Protein 2R5Y (pdb70)

Sequence (132 aa):
GKKNPPQIYPWMKRVQRTSYTRYQTLELEKEFHFNRYLTRRRRIEIAHALSLTERQIKIWFQNRRMKWKKEHKRRNFSKQASEILNEYFYSHLSNPYPSEEAKEELARKCGITVSQVSNWFGNKRIRYKKNI

Structure (mmCIF, N/CA/C/O backbone):
data_2R5Y
#
_entry.id   2R5Y
#
_cell.length_a   65.310
_cell.length_b   65.310
_cell.length_c   200.300
_cell.angle_alpha   90.00
_cell.angle_beta   90.00
_cell.angle_gamma   90.00
#
_symmetry.space_group_name_H-M   'P 43 21 2'
#
loop_
_entity.id
_entity.type
_entity.pdbx_description
1 polymer "DNA (5'-D(*DAP*DCP*DTP*DCP*DTP*DAP*DTP*DGP*DAP*DTP*DTP*DTP*DAP*DTP*DGP*DGP*DGP*DCP*DTP*DG)-3')"
2 polymer "DNA (5'-D(*DTP*DCP*DAP*DGP*DCP*DCP*DCP*DAP*DTP*DAP*DAP*DAP*DTP*DCP*DAP*DTP*DAP*DGP*DAP*DG)-3')"
3 polymer 'Homeotic protein Sex combs reduced'
4 polymer 'Homeobox protein extradenticle'
5 water water
#
loop_
_atom_site.group_PDB
_atom_site.id
_atom_site.type_symbol
_atom_site.label_atom_id
_atom_site.label_alt_id
_atom_site.label_comp_id
_atom_site.label_asym_id
_atom_site.label_entity_id
_atom_site.label_seq_id
_atom_site.pdbx_PDB_ins_code
_atom_site.Cartn_x
_atom_site.Cartn_y
_atom_site.Cartn_z
_atom_site.occupancy
_atom_site.B_iso_or_equiv
_atom_site.auth_seq_id
_atom_site.auth_comp_id
_atom_site.auth_asym_id
_atom_site.auth_atom_id
_atom_site.pdbx_PDB_model_num
ATOM 815 N N . GLY C 3 1 ? 75.073 1.761 14.413 1.00 58.62 74 GLY A N 1
ATOM 816 C CA . GLY C 3 1 ? 74.067 2.871 14.349 1.00 58.26 74 GLY A CA 1
ATOM 817 C C . GLY C 3 1 ? 74.715 4.246 14.435 1.00 56.88 74 GLY A C 1
ATOM 818 O O . GLY C 3 1 ? 74.060 5.274 14.277 1.00 56.89 74 GLY A O 1
ATOM 819 N N . LYS C 3 2 ? 76.022 4.250 14.664 1.00 54.89 75 LYS A N 1
ATOM 820 C CA . LYS C 3 2 ? 76.814 5.465 14.800 1.00 54.08 75 LYS A CA 1
ATOM 821 C C . LYS C 3 2 ? 77.281 6.040 13.456 1.00 54.36 75 LYS A C 1
ATOM 822 O O . LYS C 3 2 ? 77.724 5.293 12.585 1.00 55.78 75 LYS A O 1
ATOM 828 N N . LYS C 3 3 ? 77.186 7.360 13.283 1.00 52.43 76 LYS A N 1
ATOM 829 C CA . LYS C 3 3 ? 77.617 7.996 12.035 1.00 49.95 76 LYS A CA 1
ATOM 830 C C . LYS C 3 3 ? 79.082 8.420 12.045 1.00 48.90 76 LYS A C 1
ATOM 831 O O . LYS C 3 3 ? 79.577 8.978 13.012 1.00 48.75 76 LYS A O 1
ATOM 837 N N . ASN C 3 4 ? 79.764 8.174 10.938 1.00 48.02 77 ASN A N 1
ATOM 838 C CA . ASN C 3 4 ? 81.170 8.510 10.817 1.00 47.70 77 ASN A CA 1
ATOM 839 C C . ASN C 3 4 ? 81.466 9.462 9.673 1.00 47.29 77 ASN A C 1
ATOM 840 O O . ASN C 3 4 ? 82.191 9.109 8.749 1.00 46.39 77 ASN A O 1
ATOM 845 N N . PRO C 3 5 ? 80.929 10.689 9.724 1.00 47.79 78 PRO A N 1
ATOM 846 C CA . PRO C 3 5 ? 81.194 11.639 8.640 1.00 47.48 78 PRO A CA 1
ATOM 847 C C . PRO C 3 5 ? 82.686 11.763 8.328 1.00 48.86 78 PRO A C 1
ATOM 848 O O . PRO C 3 5 ? 83.519 11.829 9.227 1.00 48.93 78 PRO A O 1
ATOM 852 N N . PRO C 3 6 ? 83.043 11.793 7.040 1.00 49.98 79 PRO A N 1
ATOM 853 C CA . PRO C 3 6 ? 84.452 11.909 6.660 1.00 50.98 79 PRO A CA 1
ATOM 854 C C . PRO C 3 6 ? 85.077 13.193 7.189 1.00 51.46 79 PRO A C 1
ATOM 855 O O . PRO C 3 6 ? 86.297 13.350 7.187 1.00 53.43 79 PRO A O 1
ATOM 859 N N . GLN C 3 7 ? 84.229 14.105 7.642 1.00 51.98 80 GLN A N 1
ATOM 860 C CA . GLN C 3 7 ? 84.676 15.390 8.160 1.00 53.17 80 GLN A CA 1
ATOM 861 C C . GLN C 3 7 ? 83.538 16.026 8.968 1.00 52.65 80 GLN A C 1
ATOM 862 O O . GLN C 3 7 ? 82.365 15.858 8.637 1.00 51.51 80 GLN A O 1
ATOM 868 N N . ILE C 3 8 ? 83.888 16.746 10.028 1.00 52.27 81 ILE A N 1
ATOM 869 C CA . ILE C 3 8 ? 82.890 17.394 10.868 1.00 50.86 81 ILE A CA 1
ATOM 870 C C . ILE C 3 8 ? 82.609 18.776 10.328 1.00 52.05 81 ILE A C 1
ATOM 871 O O . ILE C 3 8 ? 83.456 19.657 10.427 1.00 54.24 81 ILE A O 1
ATOM 876 N N . TYR C 3 9 ? 81.429 18.983 9.760 1.00 52.15 82 TYR A N 1
ATOM 877 C CA . TYR C 3 9 ? 81.115 20.298 9.227 1.00 53.70 82 TYR A CA 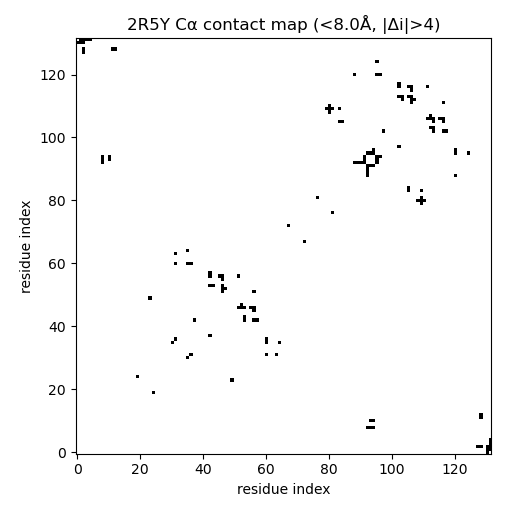1
ATOM 878 C C . TYR C 3 9 ? 80.383 21.175 10.233 1.00 52.94 82 TYR A C 1
ATOM 879 O O . TYR C 3 9 ? 79.785 20.685 11.187 1.00 53.14 82 TYR A O 1
ATOM 888 N N . PRO C 3 10 ? 80.438 22.496 10.036 1.00 52.22 83 PRO A N 1
ATOM 889 C CA . PRO C 3 10 ? 79.781 23.447 10.930 1.00 51.95 83 PRO A CA 1
ATOM 890 C C . PRO C 3 10 ? 78.342 23.107 11.302 1.00 51.28 83 PRO A C 1
ATOM 891 O O . PRO C 3 10 ? 78.027 22.985 12.486 1.00 51.21 83 PRO A O 1
ATOM 895 N N . TRP C 3 11 ? 77.471 22.946 10.308 1.00 50.23 84 TRP A N 1
ATOM 896 C CA . TRP C 3 11 ? 76.069 22.636 10.593 1.00 49.25 84 TRP A CA 1
ATOM 897 C C . TRP C 3 11 ? 75.945 21.462 11.557 1.00 50.04 84 TRP A C 1
ATOM 898 O O . TRP C 3 11 ? 74.925 21.310 12.220 1.00 50.27 84 TRP A O 1
ATOM 909 N N . MET C 3 12 ? 76.984 20.636 11.631 1.00 51.19 85 MET A N 1
ATOM 910 C CA . MET C 3 12 ? 76.965 19.464 12.498 1.00 54.11 85 MET A CA 1
ATOM 911 C C . MET C 3 12 ? 77.120 19.742 13.989 1.00 56.78 85 MET A C 1
ATOM 912 O O . MET C 3 12 ? 76.896 18.856 14.810 1.00 56.33 85 MET A O 1
ATOM 917 N N . LYS C 3 13 ? 77.498 20.965 14.343 1.00 60.99 86 LYS A N 1
ATOM 918 C CA . LYS C 3 13 ? 77.655 21.326 15.750 1.00 64.96 86 LYS A CA 1
ATOM 919 C C . LYS C 3 13 ? 76.294 21.694 16.350 1.00 68.24 86 LYS A C 1
ATOM 920 O O . LYS C 3 13 ? 75.333 21.929 15.623 1.00 67.98 86 LYS A O 1
ATOM 922 N N . ARG C 3 14 ? 76.215 21.739 17.676 1.00 72.69 87 ARG A N 1
ATOM 923 C CA . ARG C 3 14 ? 74.966 22.075 18.363 1.00 75.93 87 ARG A CA 1
ATOM 924 C C . ARG C 3 14 ? 74.537 23.528 18.180 1.00 76.58 87 ARG A C 1
ATOM 925 O O . ARG C 3 14 ? 75.293 24.353 17.669 1.00 76.27 87 ARG A O 1
ATOM 933 N N . VAL C 3 15 ? 73.315 23.826 18.617 1.00 77.80 88 VAL A N 1
ATOM 934 C CA . VAL C 3 15 ? 72.742 25.169 18.530 1.00 78.42 88 VAL A CA 1
ATOM 935 C C . VAL C 3 15 ? 71.352 25.217 19.174 1.00 78.16 88 VAL A C 1
ATOM 936 O O . VAL C 3 15 ? 71.214 25.387 20.389 1.00 77.10 88 VAL A O 1
ATOM 940 N N . GLN C 3 31 ? 65.233 18.242 27.231 1.00 68.78 104 GLN A N 1
ATOM 941 C CA . GLN C 3 31 ? 63.859 18.339 27.727 1.00 69.69 104 GLN A CA 1
ATOM 942 C C . GLN C 3 31 ? 63.104 19.489 27.038 1.00 67.24 104 GLN A C 1
ATOM 943 O O . GLN C 3 31 ? 63.589 20.618 26.987 1.00 68.01 104 GLN A O 1
ATOM 949 N N . ARG C 3 32 ? 61.926 19.187 26.499 1.00 65.01 105 ARG A N 1
ATOM 950 C CA . ARG C 3 32 ? 61.090 20.177 25.816 1.00 62.05 105 ARG A CA 1
ATOM 951 C C . ARG C 3 32 ? 59.711 20.160 26.478 1.00 61.09 105 ARG A C 1
ATOM 952 O O . ARG C 3 32 ? 58.884 19.296 26.183 1.00 60.33 105 ARG A O 1
ATOM 960 N N . THR C 3 33 ? 59.470 21.119 27.368 1.00 59.05 106 THR A N 1
ATOM 961 C CA . THR C 3 33 ? 58.210 21.192 28.091 1.00 57.63 106 THR A CA 1
ATOM 962 C C . THR C 3 33 ? 56.979 21.085 27.194 1.00 56.11 106 THR A C 1
ATOM 963 O O . THR C 3 33 ? 56.903 21.694 26.133 1.00 55.43 106 THR A O 1
ATOM 967 N N . SER C 3 34 ? 56.017 20.286 27.635 1.00 54.54 107 SER A N 1
ATOM 968 C CA . SER C 3 34 ? 54.783 20.089 26.900 1.00 53.16 107 SER A CA 1
ATOM 969 C C . SER C 3 34 ? 53.669 20.928 27.511 1.00 51.66 107 SER A C 1
ATOM 970 O O . SER C 3 34 ? 53.628 21.131 28.721 1.00 52.08 107 SER A O 1
ATOM 973 N N . TYR C 3 35 ? 52.757 21.409 26.680 1.00 48.31 108 TYR A N 1
ATOM 974 C CA . TYR C 3 35 ? 51.665 22.191 27.204 1.00 46.15 108 TYR A CA 1
ATOM 975 C C . TYR C 3 35 ? 50.561 21.241 27.630 1.00 45.89 108 TYR A C 1
ATOM 976 O O . TYR C 3 35 ? 50.424 20.146 27.084 1.00 46.03 108 TYR A O 1
ATOM 985 N N . THR C 3 36 ? 49.793 21.659 28.626 1.00 45.11 109 THR A N 1
ATOM 986 C CA . THR C 3 36 ? 48.710 20.851 29.172 1.00 43.26 109 THR A CA 1
ATOM 987 C C . THR C 3 36 ? 47.483 20.931 28.302 1.00 44.92 109 THR A C 1
ATOM 988 O O . THR C 3 36 ? 47.344 21.859 27.504 1.00 45.09 109 THR A O 1
ATOM 992 N N . ARG C 3 37 ? 46.587 19.963 28.464 1.00 46.91 110 ARG A N 1
ATOM 993 C CA . ARG C 3 37 ? 45.356 19.950 27.687 1.00 49.93 110 ARG A CA 1
ATOM 994 C C . ARG C 3 37 ? 44.676 21.305 27.813 1.00 48.63 110 ARG A C 1
ATOM 995 O O . ARG C 3 37 ? 44.211 21.867 26.819 1.00 48.80 110 ARG A O 1
ATOM 1003 N N . TYR C 3 38 ? 44.640 21.831 29.038 1.00 47.36 111 TYR A N 1
ATOM 1004 C CA . TYR C 3 38 ? 44.008 23.114 29.303 1.00 45.70 111 TYR A CA 1
ATOM 1005 C C . TYR C 3 38 ? 44.700 24.222 28.533 1.00 45.83 111 TYR A C 1
ATOM 1006 O O . TYR C 3 38 ? 44.066 24.930 27.755 1.00 46.98 111 TYR A O 1
ATOM 1015 N N . GLN C 3 39 ? 45.999 24.377 28.736 1.00 45.79 112 GLN A N 1
ATOM 1016 C CA . GLN C 3 39 ? 46.717 25.423 28.022 1.00 47.32 112 GLN A CA 1
ATOM 1017 C C . GLN C 3 39 ? 46.444 25.332 26.522 1.00 48.57 112 GLN A C 1
ATOM 1018 O O . GLN C 3 39 ? 45.975 26.291 25.911 1.00 48.46 112 GLN A O 1
ATOM 1024 N N . THR C 3 40 ? 46.715 24.174 25.934 1.00 49.80 113 THR A N 1
ATOM 1025 C CA . THR C 3 40 ? 46.489 23.992 24.507 1.00 51.72 113 THR A CA 1
ATOM 1026 C C . THR C 3 40 ? 45.047 24.318 24.111 1.00 53.59 113 THR A C 1
ATOM 1027 O O . THR C 3 40 ? 44.810 25.140 23.227 1.00 53.32 113 THR A O 1
ATOM 1031 N N . LEU C 3 41 ? 44.085 23.680 24.771 1.00 56.05 114 LEU A N 1
ATOM 1032 C CA . LEU C 3 41 ? 42.678 23.907 24.457 1.00 57.16 114 LEU A CA 1
ATOM 1033 C C . LEU C 3 41 ? 42.338 25.394 24.485 1.00 56.91 114 LEU A C 1
ATOM 1034 O O . LEU C 3 41 ? 41.725 25.907 23.554 1.00 57.56 114 LEU A O 1
ATOM 1039 N N . GLU C 3 42 ? 42.734 26.082 25.552 1.00 55.76 115 GLU A N 1
ATOM 1040 C CA . GLU C 3 42 ? 42.463 27.509 25.668 1.00 55.19 115 GLU A CA 1
ATOM 1041 C C . GLU C 3 42 ? 43.108 28.296 24.527 1.00 55.50 115 GLU A C 1
ATOM 1042 O O . GLU C 3 42 ? 42.435 29.079 23.858 1.00 56.13 115 GLU A O 1
ATOM 1048 N N . LEU C 3 43 ? 44.405 28.100 24.304 1.00 53.74 116 LEU A N 1
ATOM 1049 C CA . LEU C 3 43 ? 45.094 28.790 23.218 1.00 52.06 116 LEU A CA 1
ATOM 1050 C C . LEU C 3 43 ? 44.366 28.573 21.888 1.00 53.14 116 LEU A C 1
ATOM 1051 O O . LEU C 3 43 ? 44.123 29.510 21.128 1.00 51.58 116 LEU A O 1
ATOM 1056 N N . GLU C 3 44 ? 44.024 27.322 21.615 1.00 54.76 117 GLU A N 1
ATOM 1057 C CA . GLU C 3 44 ? 43.327 26.956 20.391 1.00 57.81 117 GLU A CA 1
ATOM 1058 C C . GLU C 3 44 ? 42.019 27.734 20.355 1.00 60.14 117 GLU A C 1
ATOM 1059 O O . GLU C 3 44 ? 41.588 28.219 19.312 1.00 60.20 117 GLU A O 1
ATOM 1065 N N . LYS C 3 45 ? 41.402 27.853 21.524 1.00 63.86 118 LYS A N 1
ATOM 1066 C CA . LYS C 3 45 ? 40.134 28.557 21.700 1.00 66.25 118 LYS A CA 1
ATOM 1067 C C . LYS C 3 45 ? 40.285 30.060 21.404 1.00 66.35 118 LYS A C 1
ATOM 1068 O O . LYS C 3 45 ? 39.440 30.662 20.746 1.00 66.33 118 LYS A O 1
ATOM 1074 N N . GLU C 3 46 ? 41.370 30.652 21.887 1.00 66.66 119 GLU A N 1
ATOM 1075 C CA . GLU C 3 46 ? 41.641 32.070 21.679 1.00 68.49 119 GLU A CA 1
ATOM 1076 C C . GLU C 3 46 ? 41.908 32.364 20.209 1.00 69.48 119 GLU A C 1
ATOM 1077 O O . GLU C 3 46 ? 41.357 33.308 19.642 1.00 69.32 119 GLU A O 1
ATOM 1083 N N . PHE C 3 47 ? 42.768 31.546 19.607 1.00 69.73 120 PHE A N 1
ATOM 1084 C CA . PHE C 3 47 ? 43.157 31.684 18.205 1.00 69.16 120 PHE A CA 1
ATOM 1085 C C . PHE C 3 47 ? 41.963 31.736 17.251 1.00 70.66 120 PHE A C 1
ATOM 1086 O O . PHE C 3 47 ? 42.030 32.379 16.205 1.00 70.67 120 PHE A O 1
ATOM 1094 N N . HIS C 3 48 ? 40.877 31.057 17.608 1.00 72.86 121 HIS A N 1
ATOM 1095 C CA . HIS C 3 48 ? 39.686 31.043 16.766 1.00 76.07 121 HIS A CA 1
ATOM 1096 C C . HIS C 3 48 ? 38.871 32.326 16.944 1.00 76.85 121 HIS A C 1
ATOM 1097 O O . HIS C 3 48 ? 37.922 32.576 16.205 1.00 76.56 121 HIS A O 1
ATOM 1104 N N . PHE C 3 49 ? 39.255 33.131 17.931 1.00 77.99 122 PHE A N 1
ATOM 1105 C CA . PHE C 3 49 ? 38.587 34.400 18.219 1.00 79.26 122 PHE A CA 1
ATOM 1106 C C . PHE C 3 49 ? 39.276 35.487 17.418 1.00 78.75 122 PHE A C 1
ATOM 1107 O O . PHE C 3 49 ? 38.655 36.459 16.996 1.00 78.83 122 PHE A O 1
ATOM 1115 N N . ASN C 3 50 ? 40.576 35.310 17.230 1.00 78.01 123 ASN A N 1
ATOM 1116 C CA . ASN C 3 50 ? 41.388 36.247 16.472 1.00 78.74 123 ASN A CA 1
ATOM 1117 C C . ASN C 3 50 ? 42.810 35.720 16.372 1.00 77.17 123 ASN A C 1
ATOM 1118 O O . ASN C 3 50 ? 43.517 35.596 17.373 1.00 77.24 123 ASN A O 1
ATOM 1123 N N . ARG C 3 51 ? 43.219 35.410 15.149 1.00 75.75 124 ARG A N 1
ATOM 1124 C CA . ARG C 3 51 ? 44.543 34.873 14.894 1.00 74.29 124 ARG A CA 1
ATOM 1125 C C . ARG C 3 51 ? 45.678 35.800 15.338 1.00 72.97 124 ARG A C 1
ATOM 1126 O O . ARG C 3 51 ? 46.847 35.423 15.300 1.00 72.20 124 ARG A O 1
ATOM 1134 N N . TYR C 3 52 ? 45.334 37.007 15.779 1.00 72.23 125 TYR A N 1
ATOM 1135 C CA . TYR C 3 52 ? 46.342 37.950 16.249 1.00 71.41 125 TYR A CA 1
ATOM 1136 C C . TYR C 3 52 ? 45.984 38.496 17.632 1.00 72.11 125 TYR A C 1
ATOM 1137 O O . TYR C 3 52 ? 44.810 38.618 17.981 1.00 71.93 125 TYR A O 1
ATOM 1146 N N . LEU C 3 53 ? 47.011 38.813 18.414 1.00 73.54 126 LEU A N 1
ATOM 1147 C CA . LEU C 3 53 ? 46.849 39.295 19.787 1.00 74.56 126 LEU A CA 1
ATOM 1148 C C . LEU C 3 53 ? 47.337 40.713 20.057 1.00 75.46 126 LEU A C 1
ATOM 1149 O O . LEU C 3 53 ? 48.318 41.177 19.469 1.00 74.44 126 LEU A O 1
ATOM 1154 N N . THR C 3 54 ? 46.654 41.379 20.982 1.00 76.11 127 THR A N 1
ATOM 1155 C CA . THR C 3 54 ? 47.005 42.733 21.387 1.00 76.51 127 THR A CA 1
ATOM 1156 C C . THR C 3 54 ? 47.922 42.606 22.600 1.00 76.95 127 THR A C 1
ATOM 1157 O O . THR C 3 54 ? 47.804 41.657 23.368 1.00 76.77 127 THR A O 1
ATOM 1161 N N . ARG C 3 55 ? 48.839 43.550 22.770 1.00 78.87 128 ARG A N 1
ATOM 1162 C CA . ARG C 3 55 ? 49.768 43.521 23.903 1.00 80.80 128 ARG A CA 1
ATOM 1163 C C . ARG C 3 55 ? 49.049 43.205 25.222 1.00 80.53 128 ARG A C 1
ATOM 1164 O O . ARG C 3 55 ? 49.594 42.523 26.093 1.00 80.26 128 ARG A O 1
ATOM 1172 N N . ARG C 3 56 ? 47.824 43.703 25.358 1.00 80.15 129 ARG A N 1
ATOM 1173 C CA . ARG C 3 56 ? 47.035 43.481 26.562 1.00 80.44 129 ARG A CA 1
ATOM 1174 C C . ARG C 3 56 ? 46.556 42.036 26.651 1.00 79.40 129 ARG A C 1
ATOM 1175 O O . ARG C 3 56 ? 46.908 41.313 27.583 1.00 79.76 129 ARG A O 1
ATOM 1183 N N . ARG C 3 57 ? 45.746 41.624 25.680 1.00 77.97 130 ARG A N 1
ATOM 1184 C CA . ARG C 3 57 ? 45.206 40.266 25.636 1.00 76.87 130 ARG A CA 1
ATOM 1185 C C . ARG C 3 57 ? 46.321 39.236 25.833 1.00 75.89 130 ARG A C 1
ATOM 1186 O O . ARG C 3 57 ? 46.132 38.203 26.476 1.00 75.41 130 ARG A O 1
ATOM 1194 N N . ARG C 3 58 ? 47.487 39.542 25.280 1.00 74.13 131 ARG A N 1
ATOM 1195 C CA . ARG C 3 58 ? 48.641 38.664 25.367 1.00 72.59 131 ARG A CA 1
ATOM 1196 C C . ARG C 3 58 ? 49.048 38.460 26.816 1.00 71.94 131 ARG A C 1
ATOM 1197 O O . ARG C 3 58 ? 49.374 37.346 27.233 1.00 71.64 131 ARG A O 1
ATOM 1205 N N . ILE C 3 59 ? 49.025 39.550 27.576 1.00 70.82 132 ILE A N 1
ATOM 1206 C CA . ILE C 3 59 ? 49.389 39.521 28.983 1.00 68.55 132 ILE A CA 1
ATOM 1207 C C . ILE C 3 59 ? 48.341 38.818 29.841 1.00 67.32 132 ILE A C 1
ATOM 1208 O O . ILE C 3 59 ? 48.683 37.981 30.678 1.00 66.53 132 ILE A O 1
ATOM 1213 N N . GLU C 3 60 ? 47.066 39.137 29.646 1.00 65.77 133 GLU A N 1
ATOM 1214 C CA . GLU C 3 60 ? 46.063 38.481 30.463 1.00 65.50 133 GLU A CA 1
ATOM 1215 C C . GLU C 3 60 ? 45.996 36.976 30.220 1.00 64.08 133 GLU A C 1
ATOM 1216 O O . GLU C 3 60 ? 45.733 36.207 31.150 1.00 64.41 133 GLU A O 1
ATOM 1222 N N . ILE C 3 61 ? 46.261 36.547 28.988 1.00 61.57 134 ILE A N 1
ATOM 1223 C CA . ILE C 3 61 ? 46.228 35.122 28.670 1.00 57.42 134 ILE A CA 1
ATOM 1224 C C . ILE C 3 61 ? 47.467 34.408 29.219 1.00 55.17 134 ILE A C 1
ATOM 1225 O O . ILE C 3 61 ? 47.389 33.265 29.656 1.00 52.68 134 ILE A O 1
ATOM 1230 N N . ALA C 3 62 ? 48.606 35.091 29.204 1.00 53.04 135 ALA A N 1
ATOM 1231 C CA . ALA C 3 62 ? 49.836 34.513 29.722 1.00 54.16 135 ALA A CA 1
ATOM 1232 C C . ALA C 3 62 ? 49.682 34.212 31.220 1.00 57.02 135 ALA A C 1
ATOM 1233 O O . ALA C 3 62 ? 50.056 33.129 31.688 1.00 56.99 135 ALA A O 1
ATOM 1235 N N . HIS C 3 63 ? 49.134 35.173 31.969 1.00 57.88 136 HIS A N 1
ATOM 1236 C CA . HIS C 3 63 ? 48.925 35.003 33.407 1.00 57.25 136 HIS A CA 1
ATOM 1237 C C . HIS C 3 63 ? 47.888 33.916 33.670 1.00 55.75 136 HIS A C 1
ATOM 1238 O O . HIS C 3 63 ? 48.031 33.113 34.597 1.00 55.03 136 HIS A O 1
ATOM 1245 N N . ALA C 3 64 ? 46.851 33.888 32.846 1.00 52.91 137 ALA A N 1
ATOM 1246 C CA . ALA C 3 64 ? 45.793 32.909 33.017 1.00 52.95 137 ALA A CA 1
ATOM 1247 C C . ALA C 3 64 ? 46.238 31.471 32.769 1.00 53.16 137 ALA A C 1
ATOM 1248 O O . ALA C 3 64 ? 45.588 30.539 33.241 1.00 52.22 137 ALA A O 1
ATOM 1250 N N . LEU C 3 65 ? 47.336 31.289 32.038 1.00 52.75 138 LEU A N 1
ATOM 1251 C CA . LEU C 3 65 ? 47.807 29.944 31.729 1.00 53.24 138 LEU A CA 1
ATOM 1252 C C . LEU C 3 65 ? 49.192 29.594 32.285 1.00 53.88 138 LEU A C 1
ATOM 1253 O O . LEU C 3 65 ? 49.812 28.623 31.858 1.00 54.73 138 LEU A O 1
ATOM 1258 N N . SER C 3 66 ? 49.683 30.379 33.230 1.00 53.51 139 SER A N 1
ATOM 1259 C CA . SER C 3 66 ? 50.980 30.097 33.836 1.00 54.87 139 SER A CA 1
ATOM 1260 C C . SER C 3 66 ? 52.122 30.098 32.825 1.00 54.95 139 SER A C 1
ATOM 1261 O O . SER C 3 66 ? 53.207 29.578 33.098 1.00 56.83 139 SER A O 1
ATOM 1264 N N . LEU C 3 67 ? 51.876 30.674 31.656 1.00 53.70 140 LEU A N 1
ATOM 1265 C CA . LEU C 3 67 ? 52.896 30.767 30.619 1.00 52.38 140 LEU A CA 1
ATOM 1266 C C . LEU C 3 67 ? 53.351 32.228 30.518 1.00 53.49 140 LEU A C 1
ATOM 1267 O O . LEU C 3 67 ? 52.640 33.136 30.956 1.00 53.86 140 LEU A O 1
ATOM 1272 N N . THR C 3 68 ? 54.530 32.461 29.951 1.00 53.95 141 THR A N 1
ATOM 1273 C CA . THR C 3 68 ? 55.017 33.825 29.804 1.00 55.53 141 THR A CA 1
ATOM 1274 C C . THR C 3 68 ? 54.415 34.484 28.566 1.00 57.07 141 THR A C 1
ATOM 1275 O O . THR C 3 68 ? 53.669 33.865 27.803 1.00 55.69 141 THR A O 1
ATOM 1279 N N . GLU C 3 69 ? 54.756 35.754 28.381 1.00 59.15 142 GLU A N 1
ATOM 1280 C CA . GLU C 3 69 ? 54.278 36.547 27.256 1.00 59.87 142 GLU A CA 1
ATOM 1281 C C . GLU C 3 69 ? 54.922 35.991 25.993 1.00 58.41 142 GLU A C 1
ATOM 1282 O O . GLU C 3 69 ? 54.259 35.747 24.982 1.00 56.17 142 GLU A O 1
ATOM 1288 N N . ARG C 3 70 ? 56.232 35.802 26.077 1.00 56.81 143 ARG A N 1
ATOM 1289 C CA . ARG C 3 70 ? 57.001 35.269 24.978 1.00 57.44 143 ARG A CA 1
ATOM 1290 C C . ARG C 3 70 ? 56.335 33.994 24.483 1.00 56.09 143 ARG A C 1
ATOM 1291 O O . ARG C 3 70 ? 55.921 33.903 23.330 1.00 57.56 143 ARG A O 1
ATOM 1299 N N . GLN C 3 71 ? 56.209 33.018 25.369 1.00 54.53 144 GLN A N 1
ATOM 1300 C CA . GLN C 3 71 ? 55.593 31.749 25.011 1.00 53.17 144 GLN A CA 1
ATOM 1301 C C . GLN C 3 71 ? 54.231 31.906 24.351 1.00 52.19 144 GLN A C 1
ATOM 1302 O O . GLN C 3 71 ? 53.851 31.082 23.525 1.00 53.94 144 GLN A O 1
ATOM 1308 N N . ILE C 3 72 ? 53.483 32.943 24.702 1.00 50.20 145 ILE A N 1
ATOM 1309 C CA . ILE C 3 72 ? 52.181 33.111 24.074 1.00 50.32 145 ILE A CA 1
ATOM 1310 C C . ILE C 3 72 ? 52.362 33.703 22.685 1.00 50.33 145 ILE A C 1
ATOM 1311 O O . ILE C 3 72 ? 51.663 33.330 21.743 1.00 49.38 145 ILE A O 1
ATOM 1316 N N . LYS C 3 73 ? 53.315 34.625 22.570 1.00 50.30 146 LYS A N 1
ATOM 1317 C CA . LYS C 3 73 ? 53.604 35.284 21.301 1.00 50.78 146 LYS A CA 1
ATOM 1318 C C . LYS C 3 73 ? 54.022 34.201 20.320 1.00 50.54 146 LYS A C 1
ATOM 1319 O O . LYS C 3 73 ? 53.446 34.053 19.238 1.00 49.41 146 LYS A O 1
ATOM 1325 N N . ILE C 3 74 ? 55.024 33.431 20.731 1.00 48.30 147 ILE A N 1
ATOM 1326 C CA . ILE C 3 74 ? 55.544 32.359 19.917 1.00 45.77 147 ILE A CA 1
ATOM 1327 C C . ILE C 3 74 ? 54.497 31.312 19.596 1.00 45.73 147 ILE A C 1
ATOM 1328 O O . ILE C 3 74 ? 54.429 30.837 18.462 1.00 45.86 147 ILE A O 1
ATOM 1333 N N . TRP C 3 75 ? 53.669 30.951 20.573 1.00 44.68 148 TRP A N 1
ATOM 1334 C CA . TRP C 3 75 ? 52.650 29.941 20.301 1.00 43.17 148 TRP A CA 1
ATOM 1335 C C . TRP C 3 75 ? 51.741 30.425 19.204 1.00 44.60 148 TRP A C 1
ATOM 1336 O O . TRP C 3 75 ? 51.285 29.634 18.392 1.00 49.13 148 TRP A O 1
ATOM 1347 N N . PHE C 3 76 ? 51.460 31.724 19.172 1.00 46.01 149 PHE A N 1
ATOM 1348 C CA . PHE C 3 76 ? 50.577 32.250 18.128 1.00 45.56 149 PHE A CA 1
ATOM 1349 C C . PHE C 3 76 ? 51.287 32.335 16.791 1.00 43.74 149 PHE A C 1
ATOM 1350 O O . PHE C 3 76 ? 50.692 32.073 15.748 1.00 42.77 149 PHE A O 1
ATOM 1358 N N . GLN C 3 77 ? 52.564 32.686 16.832 1.00 44.09 150 GLN A N 1
ATOM 1359 C CA . GLN C 3 77 ? 53.356 32.756 15.623 1.00 45.71 150 GLN A CA 1
ATOM 1360 C C . GLN C 3 77 ? 53.293 31.367 14.952 1.00 46.55 150 GLN A C 1
ATOM 1361 O O . GLN C 3 77 ? 52.868 31.241 13.791 1.00 44.96 150 GLN A O 1
ATOM 1367 N N . ASN C 3 78 ? 53.679 30.331 15.702 1.00 45.31 151 ASN A N 1
ATOM 1368 C CA . ASN C 3 78 ? 53.652 28.963 15.200 1.00 43.56 151 ASN A CA 1
ATOM 1369 C C . ASN C 3 78 ? 52.250 28.590 14.770 1.00 44.52 151 ASN A C 1
ATOM 1370 O O . ASN C 3 78 ? 52.058 27.890 13.777 1.00 45.77 151 ASN A O 1
ATOM 1375 N N . ARG C 3 79 ? 51.256 29.056 15.510 1.00 43.94 152 ARG A N 1
ATOM 1376 C CA . ARG C 3 79 ? 49.899 28.680 15.166 1.00 44.82 152 ARG A CA 1
ATOM 1377 C C . ARG C 3 79 ? 49.479 29.203 13.803 1.00 45.41 152 ARG A C 1
ATOM 1378 O O . ARG C 3 79 ? 48.677 28.574 13.120 1.00 43.37 152 ARG A O 1
ATOM 1386 N N . ARG C 3 80 ? 50.011 30.355 13.412 1.00 48.32 153 ARG A N 1
ATOM 1387 C CA . ARG C 3 80 ? 49.666 30.917 12.111 1.00 53.25 153 ARG A CA 1
ATOM 1388 C C . ARG C 3 80 ? 50.380 30.131 11.017 1.00 56.48 153 ARG A C 1
ATOM 1389 O O . ARG C 3 80 ? 49.773 29.792 9.999 1.00 57.35 153 ARG A O 1
ATOM 1397 N N . MET C 3 81 ? 51.660 29.832 11.229 1.00 57.38 154 MET A N 1
ATOM 1398 C CA . MET C 3 81 ? 52.412 29.065 10.247 1.00 59.50 154 MET A CA 1
ATOM 1399 C C . MET C 3 81 ? 51.632 27.81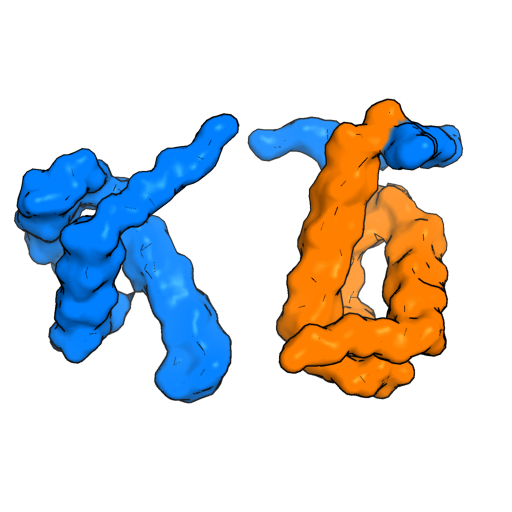0 9.913 1.00 60.20 154 MET A C 1
ATOM 1400 O O . MET C 3 81 ? 51.550 27.411 8.757 1.00 60.57 154 MET A O 1
ATOM 1405 N N . LYS C 3 82 ? 51.054 27.197 10.940 1.00 61.68 155 LYS A N 1
ATOM 1406 C CA . LYS C 3 82 ? 50.261 25.992 10.760 1.00 62.40 155 LYS A CA 1
ATOM 1407 C C . LYS C 3 82 ? 48.955 26.346 10.067 1.00 64.14 155 LYS A C 1
ATOM 1408 O O . LYS C 3 82 ? 48.415 25.558 9.298 1.00 63.76 155 LYS A O 1
ATOM 1414 N N . TRP C 3 83 ? 48.444 27.536 10.343 1.00 67.18 156 TRP A N 1
ATOM 1415 C CA . TRP C 3 83 ? 47.204 27.957 9.723 1.00 72.71 156 TRP A CA 1
ATOM 1416 C C . TRP C 3 83 ? 47.487 28.313 8.268 1.00 76.12 156 TRP A C 1
ATOM 1417 O O . TRP C 3 83 ? 46.673 28.042 7.385 1.00 75.82 156 TRP A O 1
ATOM 1428 N N . LYS C 3 84 ? 48.642 28.929 8.030 1.00 80.04 157 LYS A N 1
ATOM 1429 C CA . LYS C 3 84 ? 49.056 29.300 6.683 1.00 83.52 157 LYS A CA 1
ATOM 1430 C C . LYS C 3 84 ? 49.135 27.980 5.939 1.00 85.52 157 LYS A C 1
ATOM 1431 O O . LYS C 3 84 ? 48.549 27.817 4.870 1.00 86.05 157 LYS A O 1
ATOM 1437 N N . LYS C 3 85 ? 49.874 27.039 6.518 1.00 87.72 158 LYS A N 1
ATOM 1438 C CA . LYS C 3 85 ? 49.997 25.711 5.937 1.00 89.83 158 LYS A CA 1
ATOM 1439 C C . LYS C 3 85 ? 48.589 25.135 6.033 1.00 91.54 158 LYS A C 1
ATOM 1440 O O . LYS C 3 85 ? 47.729 25.705 6.707 1.00 90.68 158 LYS A O 1
ATOM 1446 N N . GLU C 3 86 ? 48.341 24.018 5.365 1.00 93.98 159 GLU A N 1
ATOM 1447 C CA . GLU C 3 86 ? 47.010 23.439 5.406 1.00 95.98 159 GLU A CA 1
ATOM 1448 C C . GLU C 3 86 ? 46.017 24.469 4.875 1.00 97.36 159 GLU A C 1
ATOM 1449 O O . GLU C 3 86 ? 44.836 24.432 5.210 1.00 97.74 159 GLU A O 1
ATOM 1451 N N . HIS C 3 87 ? 46.535 25.380 4.051 1.00 99.10 160 HIS A N 1
ATOM 1452 C CA . HIS C 3 87 ? 45.803 26.467 3.387 1.00 100.58 160 HIS A CA 1
ATOM 1453 C C . HIS C 3 87 ? 44.539 27.045 4.025 1.00 100.72 160 HIS A C 1
ATOM 1454 O O . HIS C 3 87 ? 44.039 28.071 3.562 1.00 101.03 160 HIS A O 1
ATOM 1461 N N . LYS C 3 88 ? 44.014 26.392 5.058 1.00 101.00 161 LYS A N 1
ATOM 1462 C CA . LYS C 3 88 ? 42.801 26.849 5.729 1.00 101.22 161 LYS A CA 1
ATOM 1463 C C . LYS C 3 88 ? 43.066 28.013 6.672 1.00 101.36 161 LYS A C 1
ATOM 1464 O O . LYS C 3 88 ? 44.220 28.495 6.710 1.00 101.70 161 LYS A O 1
ATOM 1467 N N . ARG D 4 5 ? 48.755 6.498 6.701 1.00 87.98 205 ARG B N 1
ATOM 1468 C CA . ARG D 4 5 ? 50.104 7.107 6.572 1.00 87.68 205 ARG B CA 1
ATOM 1469 C C . ARG D 4 5 ? 51.207 6.067 6.325 1.00 86.01 205 ARG B C 1
ATOM 1470 O O . ARG D 4 5 ? 51.752 5.484 7.264 1.00 85.94 205 ARG B O 1
ATOM 1478 N N . ARG D 4 6 ? 51.544 5.851 5.057 1.00 83.33 206 ARG B N 1
ATOM 1479 C CA . ARG D 4 6 ? 52.584 4.899 4.693 1.00 79.91 206 ARG B CA 1
ATOM 1480 C C . ARG D 4 6 ? 53.916 5.638 4.590 1.00 75.29 206 ARG B C 1
ATOM 1481 O O . ARG D 4 6 ? 53.972 6.867 4.697 1.00 75.11 206 ARG B O 1
ATOM 1489 N N . ASN D 4 7 ? 54.987 4.880 4.389 1.00 69.94 207 ASN B N 1
ATOM 1490 C CA . ASN D 4 7 ? 56.320 5.454 4.253 1.00 64.73 207 ASN B CA 1
ATOM 1491 C C . ASN D 4 7 ? 56.614 5.755 2.798 1.00 60.58 207 ASN B C 1
ATOM 1492 O O . ASN D 4 7 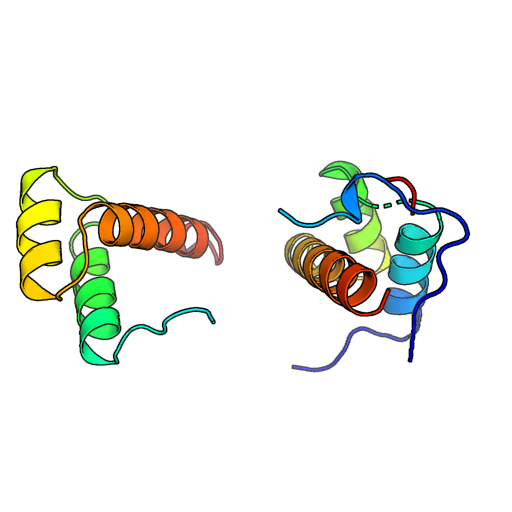? 55.957 5.232 1.907 1.00 60.42 207 ASN B O 1
ATOM 1497 N N . PHE D 4 8 ? 57.598 6.611 2.561 1.00 57.43 208 PHE B N 1
ATOM 1498 C CA . PHE D 4 8 ? 57.982 6.980 1.198 1.00 53.73 208 PHE B CA 1
ATOM 1499 C C . PHE D 4 8 ? 58.504 5.752 0.474 1.00 51.39 208 PHE B C 1
ATOM 1500 O O . PHE D 4 8 ? 59.028 4.838 1.108 1.00 49.25 208 PHE B O 1
ATOM 1508 N N . SER D 4 9 ? 58.354 5.728 -0.848 1.00 49.98 209 SER B N 1
ATOM 1509 C CA . SER D 4 9 ? 58.808 4.583 -1.643 1.00 49.89 209 SER B CA 1
ATOM 1510 C C . SER D 4 9 ? 60.311 4.332 -1.521 1.00 50.96 209 SER B C 1
ATOM 1511 O O . SER D 4 9 ? 61.058 5.167 -0.995 1.00 49.74 209 SER B O 1
ATOM 1514 N N . LYS D 4 10 ? 60.759 3.185 -2.017 1.00 51.00 210 LYS B N 1
ATOM 1515 C CA . LYS D 4 10 ? 62.173 2.872 -1.940 1.00 53.99 210 LYS B CA 1
ATOM 1516 C C . LYS D 4 10 ? 63.003 3.828 -2.792 1.00 52.60 210 LYS B C 1
ATOM 1517 O O . LYS D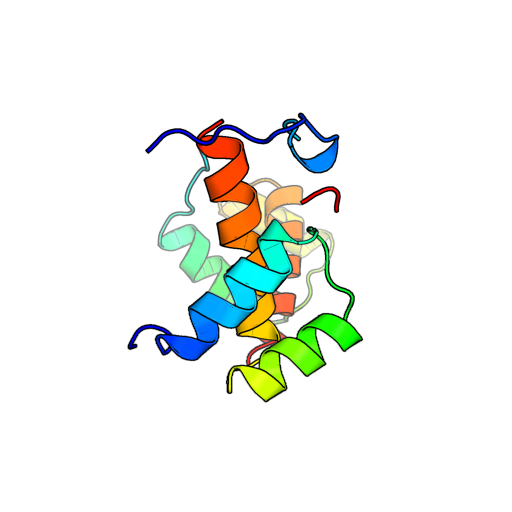 4 10 ? 64.123 4.187 -2.424 1.00 49.80 210 LYS B O 1
ATOM 1523 N N . GLN D 4 11 ? 62.446 4.246 -3.923 1.00 51.75 211 GLN B N 1
ATOM 1524 C CA . GLN D 4 11 ? 63.166 5.139 -4.808 1.00 53.05 211 GLN B CA 1
ATOM 1525 C C . GLN D 4 11 ? 63.258 6.557 -4.263 1.00 50.64 211 GLN B C 1
ATOM 1526 O O . GLN D 4 11 ? 64.259 7.250 -4.477 1.00 50.71 211 GLN B O 1
ATOM 1532 N N . ALA D 4 12 ? 62.217 6.994 -3.565 1.00 46.68 212 ALA B N 1
ATOM 1533 C CA . ALA D 4 12 ? 62.214 8.337 -3.009 1.00 43.73 212 ALA B CA 1
ATOM 1534 C C . ALA D 4 12 ? 63.285 8.502 -1.920 1.00 41.48 212 ALA B C 1
ATOM 1535 O O . ALA D 4 12 ? 63.964 9.529 -1.842 1.00 40.97 212 ALA B O 1
ATOM 1537 N N . SER D 4 13 ? 63.439 7.486 -1.086 1.00 38.97 213 SER B N 1
ATOM 1538 C CA . SER D 4 13 ? 64.416 7.543 -0.025 1.00 38.39 213 SER B CA 1
ATOM 1539 C C . SER D 4 13 ? 65.819 7.515 -0.581 1.00 39.77 213 SER B C 1
ATOM 1540 O O . SER D 4 13 ? 66.712 8.175 -0.050 1.00 41.33 213 SER B O 1
ATOM 1543 N N . GLU D 4 14 ? 66.025 6.736 -1.639 1.00 40.68 214 GLU B N 1
ATOM 1544 C CA . GLU D 4 14 ? 67.350 6.641 -2.244 1.00 40.31 214 GLU B CA 1
ATOM 1545 C C . GLU D 4 14 ? 67.702 7.991 -2.805 1.00 39.55 214 GLU B C 1
ATOM 1546 O O . GLU D 4 14 ? 68.843 8.442 -2.697 1.00 40.91 214 GLU B O 1
ATOM 1552 N N . ILE D 4 15 ? 66.715 8.644 -3.405 1.00 38.04 215 ILE B N 1
ATOM 1553 C CA . ILE D 4 15 ? 66.950 9.949 -3.996 1.00 38.72 215 ILE B CA 1
ATOM 1554 C C . ILE D 4 15 ? 67.290 11.016 -2.952 1.00 40.54 215 ILE B C 1
ATOM 1555 O O . ILE D 4 15 ? 68.216 11.807 -3.144 1.00 41.65 215 ILE B O 1
ATOM 1560 N N . LEU D 4 16 ? 66.536 11.029 -1.854 1.00 39.35 216 LEU B N 1
ATOM 1561 C CA . LEU D 4 16 ? 66.736 12.001 -0.787 1.00 39.67 216 LEU B CA 1
ATOM 1562 C C . LEU D 4 16 ? 68.062 11.739 -0.069 1.00 39.43 216 LEU B C 1
ATOM 1563 O O . LEU D 4 16 ? 68.837 12.671 0.194 1.00 38.37 216 LEU B O 1
ATOM 1568 N N . ASN D 4 17 ? 68.317 10.472 0.244 1.00 36.88 217 ASN B N 1
ATOM 1569 C CA . ASN D 4 17 ? 69.550 10.090 0.912 1.00 37.02 217 ASN B CA 1
ATOM 1570 C C . ASN D 4 17 ? 70.753 10.417 0.010 1.00 36.43 217 ASN B C 1
ATOM 1571 O O . ASN D 4 17 ? 71.794 10.876 0.486 1.00 35.99 217 ASN B O 1
ATOM 1576 N N . GLU D 4 18 ? 70.606 10.191 -1.291 1.00 35.13 218 GLU B N 1
ATOM 1577 C CA . GLU D 4 18 ? 71.686 10.488 -2.221 1.00 35.76 218 GLU B CA 1
ATOM 1578 C C . GLU D 4 18 ? 71.912 11.986 -2.234 1.00 34.35 218 GLU B C 1
ATOM 1579 O O . GLU D 4 18 ? 73.052 12.450 -2.154 1.00 35.46 218 GLU B O 1
ATOM 1585 N N . TYR D 4 19 ? 70.842 12.758 -2.344 1.00 31.77 219 TYR B N 1
ATOM 1586 C CA . TYR D 4 19 ? 71.057 14.184 -2.349 1.00 34.24 219 TYR B CA 1
ATOM 1587 C C . TYR D 4 19 ? 71.706 14.554 -1.022 1.00 34.26 219 TYR B C 1
ATOM 1588 O O . TYR D 4 19 ? 72.771 15.170 -0.990 1.00 35.85 219 TYR B O 1
ATOM 1597 N N . PHE D 4 20 ? 71.081 14.139 0.074 1.00 33.47 220 PHE B N 1
ATOM 1598 C CA . PHE D 4 20 ? 71.600 14.468 1.389 1.00 34.57 220 PHE B CA 1
ATOM 1599 C C . PHE D 4 20 ? 73.095 14.222 1.584 1.00 36.15 220 PHE B C 1
ATOM 1600 O O . PHE D 4 20 ? 73.850 15.144 1.894 1.00 34.53 220 PHE B O 1
ATOM 1608 N N . TYR D 4 21 ? 73.511 12.969 1.412 1.00 37.60 221 TYR B N 1
ATOM 1609 C CA . TYR D 4 21 ? 74.903 12.588 1.603 1.00 37.21 221 TYR B CA 1
ATOM 1610 C C . TYR D 4 21 ? 75.839 13.218 0.572 1.00 38.27 221 TYR B C 1
ATOM 1611 O O . TYR D 4 21 ? 77.037 13.397 0.829 1.00 38.36 221 TYR B O 1
ATOM 1620 N N . SER D 4 22 ? 75.300 13.558 -0.591 1.00 38.29 222 SER B N 1
ATOM 1621 C CA . SER D 4 22 ? 76.125 14.180 -1.614 1.00 40.02 222 SER B CA 1
ATOM 1622 C C . SER D 4 22 ? 76.393 15.628 -1.230 1.00 40.58 222 SER B C 1
ATOM 1623 O O . SER D 4 22 ? 77.364 16.233 -1.686 1.00 42.08 222 SER B O 1
ATOM 1626 N N . HIS D 4 23 ? 75.529 16.179 -0.387 1.00 40.33 223 HIS B N 1
ATOM 1627 C CA . HIS D 4 23 ? 75.685 17.555 0.060 1.00 41.62 223 HIS B CA 1
ATOM 1628 C C . HIS D 4 23 ? 75.966 17.629 1.573 1.00 41.40 223 HIS B C 1
ATOM 1629 O O . HIS D 4 23 ? 75.537 18.585 2.235 1.00 40.57 223 HIS B O 1
ATOM 1636 N N . LEU D 4 24 ? 76.685 16.647 2.117 1.00 39.68 1223 LEU B N 1
ATOM 1637 C CA . LEU D 4 24 ? 76.960 16.641 3.559 1.00 41.79 1223 LEU B CA 1
ATOM 1638 C C . LEU D 4 24 ? 77.557 17.923 4.122 1.00 43.12 1223 LEU B C 1
ATOM 1639 O O . LEU D 4 24 ? 77.341 18.253 5.286 1.00 43.22 1223 LEU B O 1
ATOM 1644 N N . SER D 4 25 ? 78.308 18.645 3.302 1.00 44.57 1224 SER B N 1
ATOM 1645 C CA . SER D 4 25 ? 78.939 19.874 3.763 1.00 45.44 1224 SER B CA 1
ATOM 1646 C C . SER D 4 25 ? 77.948 21.019 3.958 1.00 45.65 1224 SER B C 1
ATOM 1647 O O . SER D 4 25 ? 78.274 22.027 4.581 1.00 47.20 1224 SER B O 1
ATOM 1650 N N . ASN D 4 26 ? 76.737 20.862 3.436 1.00 44.70 1225 ASN B N 1
ATOM 1651 C CA . ASN D 4 26 ? 75.724 21.906 3.548 1.00 43.67 1225 ASN B CA 1
ATOM 1652 C C . ASN D 4 26 ? 74.391 21.344 3.048 1.00 42.43 1225 ASN B C 1
ATOM 1653 O O . ASN D 4 26 ? 73.923 21.675 1.956 1.00 42.07 1225 ASN B O 1
ATOM 1658 N N . PRO D 4 27 ? 73.760 20.483 3.859 1.00 41.44 224 PRO B N 1
A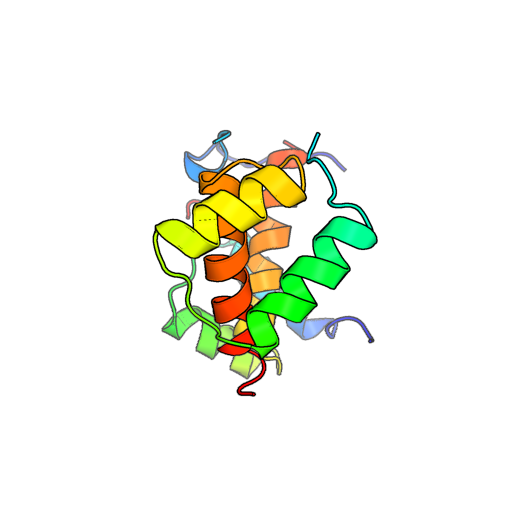TOM 1659 C CA . PRO D 4 27 ? 72.480 19.819 3.576 1.00 40.71 224 PRO B CA 1
ATOM 1660 C C . PRO D 4 27 ? 71.266 20.744 3.634 1.00 40.65 224 PRO B C 1
ATOM 1661 O O . PRO D 4 27 ? 70.243 20.392 4.229 1.00 39.61 224 PRO B O 1
ATOM 1665 N N . TYR D 4 28 ? 71.367 21.915 3.014 1.00 38.76 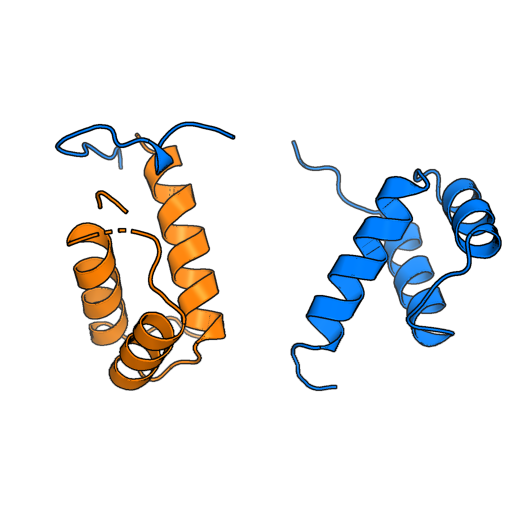225 TYR B N 1
ATOM 1666 C CA . TYR D 4 28 ? 70.264 22.861 3.045 1.00 39.02 225 TYR B CA 1
ATOM 1667 C C . TYR D 4 28 ? 69.813 23.239 1.644 1.00 39.49 225 TYR B C 1
ATOM 1668 O O . TYR D 4 28 ? 70.164 24.302 1.114 1.00 38.33 225 TYR B O 1
ATOM 1677 N N . PRO D 4 29 ? 69.017 22.357 1.026 1.00 39.52 226 PRO B N 1
ATOM 1678 C CA . PRO D 4 29 ? 68.504 22.572 -0.324 1.00 40.62 226 PRO B CA 1
ATOM 1679 C C . PRO D 4 29 ? 67.663 23.830 -0.393 1.00 42.52 226 PRO B C 1
ATOM 1680 O O . PRO D 4 29 ? 66.926 24.144 0.533 1.00 43.76 226 PRO B O 1
ATOM 1684 N N . SER D 4 30 ? 67.792 24.557 -1.494 1.00 45.17 227 SER B N 1
ATOM 1685 C CA . SER D 4 30 ? 67.038 25.783 -1.701 1.00 47.21 227 SER B CA 1
ATOM 1686 C C . SER D 4 30 ? 65.571 25.431 -1.935 1.00 48.87 227 SER B C 1
ATOM 1687 O O . SER D 4 30 ? 65.192 24.259 -1.959 1.00 49.13 227 SER B O 1
ATOM 1690 N N . GLU D 4 31 ? 64.749 26.455 -2.129 1.00 51.21 228 GLU B N 1
ATOM 1691 C CA . GLU D 4 31 ? 63.332 26.249 -2.386 1.00 52.85 228 GLU B CA 1
ATOM 1692 C C . GLU D 4 31 ? 63.165 25.489 -3.707 1.00 51.73 228 GLU B C 1
ATOM 1693 O O . GLU D 4 31 ? 62.356 24.573 -3.816 1.00 50.47 228 GLU B O 1
ATOM 1699 N N . GLU D 4 32 ? 63.948 25.874 -4.707 1.00 52.51 229 GLU B N 1
ATOM 1700 C CA . GLU D 4 32 ? 63.892 25.221 -6.006 1.00 52.93 229 GLU B CA 1
ATOM 1701 C C . GLU D 4 32 ? 64.352 23.782 -5.901 1.00 50.40 229 GLU B C 1
ATOM 1702 O O . GLU D 4 32 ? 63.727 22.878 -6.457 1.00 49.14 229 GLU B O 1
ATOM 1708 N N . ALA D 4 33 ? 65.465 23.575 -5.204 1.00 48.54 230 ALA B N 1
ATOM 1709 C CA . ALA D 4 33 ? 66.003 22.231 -5.038 1.00 46.03 230 ALA B CA 1
ATOM 1710 C C . ALA D 4 33 ? 64.983 21.343 -4.327 1.00 44.57 230 ALA B C 1
ATOM 1711 O O . ALA D 4 33 ? 64.829 20.169 -4.666 1.00 45.30 230 ALA B O 1
ATOM 1713 N N . LYS D 4 34 ? 64.286 21.908 -3.344 1.00 42.14 231 LYS B N 1
ATOM 1714 C CA . LYS D 4 34 ? 63.272 21.160 -2.615 1.00 40.94 231 LYS B CA 1
ATOM 1715 C C . LYS D 4 34 ? 62.140 20.789 -3.579 1.00 42.07 231 LYS B C 1
ATOM 1716 O O . LYS D 4 34 ? 61.595 19.668 -3.530 1.00 39.94 231 LYS B O 1
ATOM 1722 N N . GLU D 4 35 ? 61.791 21.715 -4.468 1.00 42.04 232 GLU B N 1
ATOM 1723 C CA . GLU D 4 35 ? 60.738 21.427 -5.437 1.00 45.94 232 GLU B CA 1
ATOM 1724 C C . GLU D 4 35 ? 61.119 20.339 -6.448 1.00 44.78 232 GLU B C 1
ATOM 1725 O O . GLU D 4 35 ? 60.290 19.505 -6.803 1.00 45.29 232 GLU B O 1
ATOM 1731 N N . GLU D 4 36 ? 62.369 20.341 -6.902 1.00 44.02 233 GLU B N 1
ATOM 1732 C CA . GLU D 4 36 ? 62.830 19.341 -7.852 1.00 43.98 233 GLU B CA 1
ATOM 1733 C C . GLU D 4 36 ? 62.883 17.967 -7.174 1.00 44.33 233 GLU B C 1
ATOM 1734 O O . GLU D 4 36 ? 62.493 16.947 -7.760 1.00 42.16 233 GLU B O 1
ATOM 1740 N N . LEU D 4 37 ? 63.371 17.938 -5.937 1.00 44.40 234 LEU B N 1
ATOM 1741 C CA . LEU D 4 37 ? 63.429 16.685 -5.196 1.00 45.06 234 LEU B CA 1
ATOM 1742 C C . LEU D 4 37 ? 62.007 16.153 -4.999 1.00 45.16 234 LEU B C 1
ATOM 1743 O O . LEU D 4 37 ? 61.760 14.956 -5.155 1.00 45.16 234 LEU B O 1
ATOM 1748 N N . ALA D 4 38 ? 61.080 17.049 -4.667 1.00 44.51 235 ALA B N 1
ATOM 1749 C CA . ALA D 4 38 ? 59.688 16.665 -4.450 1.00 46.17 235 ALA B CA 1
ATOM 1750 C C . ALA D 4 38 ? 59.078 16.075 -5.711 1.00 47.62 235 ALA B C 1
ATOM 1751 O O . ALA D 4 38 ? 58.355 15.074 -5.659 1.00 48.67 235 ALA B O 1
ATOM 1753 N N . ARG D 4 39 ? 59.372 16.702 -6.846 1.00 48.74 236 ARG B N 1
ATOM 1754 C CA . ARG D 4 39 ? 58.848 16.248 -8.125 1.00 50.12 236 ARG B CA 1
ATOM 1755 C C . ARG D 4 39 ? 59.310 14.824 -8.399 1.00 51.13 236 ARG B C 1
ATOM 1756 O O . ARG D 4 39 ? 58.501 13.935 -8.671 1.00 51.78 236 ARG B O 1
ATOM 1764 N N . LYS D 4 40 ? 60.615 14.608 -8.303 1.00 51.69 237 LYS B N 1
ATOM 1765 C CA . LYS D 4 40 ? 61.167 13.292 -8.577 1.00 52.28 237 LYS B CA 1
ATOM 1766 C C . LYS D 4 40 ? 60.705 12.237 -7.596 1.00 51.54 237 LYS B C 1
ATOM 1767 O O . LYS D 4 40 ? 60.519 11.084 -7.974 1.00 53.14 237 LYS B O 1
ATOM 1773 N N . CYS D 4 41 ? 60.529 12.627 -6.336 1.00 51.50 238 CYS B N 1
ATOM 1774 C CA . CYS D 4 41 ? 60.104 11.687 -5.303 1.00 49.84 238 CYS B CA 1
ATOM 1775 C C . CYS D 4 41 ? 58.598 11.499 -5.245 1.00 49.49 238 CYS B C 1
ATOM 1776 O O . CYS D 4 41 ? 58.110 10.535 -4.661 1.00 50.50 238 CYS B O 1
ATOM 1779 N N . GLY D 4 42 ? 57.858 12.419 -5.845 1.00 48.13 239 GLY B N 1
ATOM 1780 C CA . GLY D 4 42 ? 56.418 12.286 -5.820 1.00 48.01 239 GLY B CA 1
ATOM 1781 C C . GLY D 4 42 ? 55.796 12.595 -4.466 1.00 47.61 239 GLY B C 1
ATOM 1782 O O . GLY D 4 42 ? 54.897 11.882 -4.009 1.00 47.83 239 GLY B O 1
ATOM 1783 N N . ILE D 4 43 ? 56.283 13.650 -3.820 1.00 45.83 240 ILE B N 1
ATOM 1784 C CA . ILE D 4 43 ? 55.759 14.079 -2.531 1.00 43.74 240 ILE B CA 1
ATOM 1785 C C . ILE D 4 43 ? 55.668 15.602 -2.539 1.00 43.93 240 ILE B C 1
ATOM 1786 O O . ILE D 4 43 ? 55.898 16.229 -3.567 1.00 45.33 240 ILE B O 1
ATOM 1791 N N . THR D 4 44 ? 55.317 16.200 -1.407 1.00 44.42 241 THR B N 1
ATOM 1792 C CA . THR D 4 44 ? 55.196 17.648 -1.328 1.00 42.79 241 THR B CA 1
ATOM 1793 C C . THR D 4 44 ? 56.512 18.248 -0.874 1.00 43.21 241 THR B C 1
ATOM 1794 O O . THR D 4 44 ? 57.344 17.563 -0.267 1.00 44.29 241 THR B O 1
ATOM 1798 N N . VAL D 4 45 ? 56.705 19.529 -1.165 1.00 42.87 242 VAL B N 1
ATOM 1799 C CA . VAL D 4 45 ? 57.927 20.211 -0.763 1.00 43.05 242 VAL B CA 1
ATOM 1800 C C . VAL D 4 45 ? 57.980 20.223 0.762 1.00 43.23 242 VAL B C 1
ATOM 1801 O O . VAL D 4 45 ? 59.044 20.136 1.370 1.00 44.71 242 VAL B O 1
ATOM 1805 N N . SER D 4 46 ? 56.808 20.313 1.372 1.00 42.63 243 SER B N 1
ATOM 1806 C CA . SER D 4 46 ? 56.686 20.300 2.816 1.00 40.15 243 SER B CA 1
ATOM 1807 C C . SER D 4 46 ? 57.222 18.959 3.367 1.00 38.75 243 SER B C 1
ATOM 1808 O O . SER D 4 46 ? 57.938 18.937 4.383 1.00 36.75 243 SER B O 1
ATOM 1811 N N . GLN D 4 47 ? 56.884 17.845 2.712 1.00 35.22 244 GLN B N 1
ATOM 1812 C CA . GLN D 4 47 ? 57.377 16.553 3.180 1.00 33.45 244 GLN B CA 1
ATOM 1813 C C . GLN D 4 47 ? 58.870 16.495 2.960 1.00 33.00 244 GLN B C 1
ATOM 1814 O O . GLN D 4 47 ? 59.592 15.865 3.739 1.00 32.92 244 GLN B O 1
ATOM 1820 N N . VAL D 4 48 ? 59.349 17.162 1.912 1.00 32.15 245 VAL B N 1
ATOM 1821 C CA . VAL D 4 48 ? 60.792 17.193 1.675 1.00 30.79 245 VAL B CA 1
ATOM 1822 C C . VAL D 4 48 ? 61.423 17.950 2.844 1.00 31.09 245 VAL B C 1
ATOM 1823 O O . VAL D 4 48 ? 62.392 17.477 3.436 1.00 34.25 245 VAL B O 1
ATOM 1827 N N . SER D 4 49 ? 60.878 19.116 3.184 1.00 29.64 246 SER B N 1
ATOM 1828 C CA . SER D 4 49 ? 61.422 19.873 4.310 1.00 32.93 246 SER B CA 1
ATOM 1829 C C . SER D 4 49 ? 61.440 19.028 5.582 1.00 31.36 246 SER B C 1
ATOM 1830 O O . SER D 4 49 ? 62.475 18.946 6.238 1.00 32.71 246 SER B O 1
ATOM 1833 N N . ASN D 4 50 ? 60.319 18.406 5.941 1.00 30.93 247 ASN B N 1
ATOM 1834 C CA . ASN D 4 50 ? 60.324 17.570 7.149 1.00 34.33 247 ASN B CA 1
ATOM 1835 C C . ASN D 4 50 ? 61.448 16.549 7.030 1.00 33.31 247 ASN B C 1
ATOM 1836 O O . ASN D 4 50 ? 62.210 16.341 7.977 1.00 31.40 247 ASN B O 1
ATOM 1841 N N . TRP D 4 51 ? 61.526 15.912 5.857 1.00 32.53 248 TRP B N 1
ATOM 1842 C CA . TRP D 4 51 ? 62.521 14.882 5.609 1.00 31.55 248 TRP B CA 1
ATOM 1843 C C . TRP D 4 51 ? 63.927 15.383 5.856 1.00 31.00 248 TRP B C 1
ATOM 1844 O O . TRP D 4 51 ? 64.709 14.718 6.511 1.00 30.91 248 TRP B O 1
ATOM 1855 N N . PHE D 4 52 ? 64.265 16.552 5.341 1.00 30.80 249 PHE B N 1
ATOM 1856 C CA . PHE D 4 52 ? 65.604 17.038 5.585 1.00 33.36 249 PHE B CA 1
ATOM 1857 C C . PHE D 4 52 ? 65.782 17.427 7.052 1.00 34.43 249 PHE B C 1
ATOM 1858 O O . PHE D 4 52 ? 66.858 17.193 7.642 1.00 34.46 249 PHE B O 1
ATOM 1866 N N . GLY D 4 53 ? 64.733 18.005 7.645 1.00 32.55 250 GLY B N 1
ATOM 1867 C CA . GLY D 4 53 ? 64.812 18.385 9.049 1.00 32.70 250 GLY B CA 1
ATOM 1868 C C . GLY D 4 53 ? 65.178 17.196 9.932 1.00 31.57 250 GLY B C 1
ATOM 1869 O O . GLY D 4 53 ? 66.158 17.225 10.677 1.00 31.39 250 GLY B O 1
ATOM 1870 N N . ASN D 4 54 ? 64.398 16.128 9.822 1.00 31.37 251 ASN B N 1
ATOM 1871 C CA . ASN D 4 54 ? 64.650 14.913 10.588 1.00 32.49 251 ASN B CA 1
ATOM 1872 C C . ASN D 4 54 ? 66.013 14.294 10.274 1.00 32.26 251 ASN B C 1
ATOM 1873 O O . ASN D 4 54 ? 66.709 13.814 11.173 1.00 32.54 251 ASN B O 1
ATOM 1878 N N . LYS D 4 55 ? 66.391 14.300 9.000 1.00 30.91 252 LYS B N 1
ATOM 1879 C CA . LYS D 4 55 ? 67.652 13.702 8.591 1.00 31.05 252 LYS B CA 1
ATOM 1880 C C . LYS D 4 55 ? 68.821 14.457 9.201 1.00 32.91 252 LYS B C 1
ATOM 1881 O O . LYS D 4 55 ? 69.724 13.873 9.807 1.00 31.07 252 LYS B O 1
ATOM 1887 N N . ARG D 4 56 ? 68.795 15.769 9.035 1.00 33.84 253 ARG B N 1
ATOM 1888 C CA . ARG D 4 56 ? 69.852 16.620 9.547 1.00 37.04 253 ARG B CA 1
ATOM 1889 C C . ARG D 4 56 ? 70.077 16.418 11.055 1.00 38.42 253 ARG B C 1
ATOM 1890 O O . ARG D 4 56 ? 71.206 16.240 11.515 1.00 38.96 253 ARG B O 1
ATOM 1898 N N . ILE D 4 57 ? 68.991 16.435 11.816 1.00 38.06 254 ILE B N 1
ATOM 1899 C CA . ILE D 4 57 ? 69.065 16.281 13.260 1.00 40.19 254 ILE B CA 1
ATOM 1900 C C . ILE D 4 57 ? 69.437 14.867 13.712 1.00 41.50 254 ILE B C 1
ATOM 1901 O O . ILE D 4 57 ? 70.343 14.676 14.532 1.00 42.69 254 ILE B O 1
ATOM 1906 N N . ARG D 4 58 ? 68.724 13.876 13.194 1.00 39.81 255 ARG B N 1
ATOM 1907 C CA . ARG D 4 58 ? 68.992 12.503 13.571 1.00 38.86 255 ARG B CA 1
ATOM 1908 C C . ARG D 4 58 ? 70.419 12.086 13.211 1.00 39.03 255 ARG B C 1
ATOM 1909 O O . ARG D 4 58 ? 70.994 11.218 13.865 1.00 40.06 255 ARG B O 1
ATOM 1917 N N . TYR D 4 59 ? 70.996 12.726 12.199 1.00 37.79 256 TYR B N 1
ATOM 1918 C CA . TYR D 4 59 ? 72.355 12.423 11.792 1.00 37.99 256 TYR B CA 1
ATOM 1919 C C . TYR D 4 59 ? 73.375 12.975 12.795 1.00 39.36 256 TYR B C 1
ATOM 1920 O O . TYR D 4 59 ? 74.167 12.224 13.353 1.00 37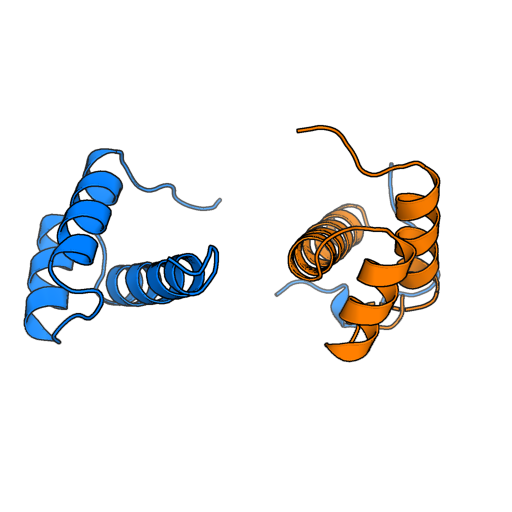.99 256 TYR B O 1
ATOM 1929 N N . LYS D 4 60 ? 73.371 14.286 13.019 1.00 41.18 257 LYS B N 1
ATOM 1930 C CA . LYS D 4 60 ? 74.325 14.866 13.965 1.00 43.75 257 LYS B CA 1
ATOM 1931 C C . LYS D 4 60 ? 74.142 14.250 15.352 1.00 44.69 257 LYS B C 1
ATOM 1932 O O . LYS D 4 60 ? 75.077 14.229 16.149 1.00 45.00 257 LYS B O 1
ATOM 1938 N N . LYS D 4 61 ? 72.938 13.747 15.624 1.00 44.94 258 LYS B N 1
ATOM 1939 C CA . LYS D 4 61 ? 72.630 13.106 16.902 1.00 46.87 258 LYS B CA 1
ATOM 1940 C C . LYS D 4 61 ? 73.394 11.795 17.106 1.00 46.04 258 LYS B C 1
ATOM 1941 O O . LYS D 4 61 ? 73.678 11.409 18.239 1.00 45.45 258 LYS B O 1
ATOM 1947 N N . ASN D 4 62 ? 73.707 11.097 16.019 1.00 44.05 259 ASN B N 1
ATOM 1948 C CA . ASN D 4 62 ? 74.431 9.841 16.149 1.00 43.68 259 ASN B CA 1
ATOM 1949 C C . ASN D 4 62 ? 75.913 9.954 15.842 1.00 43.43 259 ASN B C 1
ATOM 1950 O O . ASN D 4 62 ? 76.571 8.941 15.612 1.00 43.41 259 ASN B O 1
ATOM 1955 N N . ILE D 4 63 ? 76.434 11.175 15.807 1.00 42.19 260 ILE B N 1
ATOM 1956 C CA . ILE D 4 63 ? 77.852 11.351 15.548 1.00 42.31 260 ILE B CA 1
ATOM 1957 C C . ILE D 4 63 ? 78.620 11.026 16.826 1.00 45.14 260 ILE B C 1
ATOM 1958 O O . ILE D 4 63 ? 79.492 10.130 16.766 1.00 46.08 260 ILE B O 1
#

Secondary structure (P-SEA, 3-state):
ccccccccccccccccbbbbcaaaaaaaaaaaaacccccaaaaaaaaaaccccaaaaaaaaaaaaaaaaaacc/cccccaaaaaaaaaaaaaccccccccaaaaaaaaaaacccaaaaaaaaaaaaaaaaaac

B-factor: mean 57.9, std 19.12, range [21.62, 110.62]

Nearest PDB structures (foldseek):
  2r5y-assembly1_B  TM=1.017E+00  e=2.059E-09  Drosophila melanogaster
  2r5z-assembly1_B  TM=1.007E+00  e=7.830E-09  Drosophila melanogaster
  5zjt-assembly1_B  TM=9.906E-01  e=3.184E-08  Drosophila melanogaster
  5zjs-assembly1_B  TM=9.873E-01  e=2.437E-08  Drosophila melanogaster
  4xrm-assembly1_B  TM=9.404E-01  e=6.039E-05  Homo sapiens

Foldseek 3Di:
DDDDPPDQDDVNDDPPDDDADPVLVVVLVVVCVVPLDDDPVRLCVSCVVRVHDSVVSRVVSVVVVVVVVPVVD/DDDFDPVLCVLLVVLQVVPVVDNDDDLVRLVVSCVVRVHDSVVSVVVSVCVVVVVVVVD

Radius of gyration: 19.33 Å; Cα contacts (8 Å, |Δi|>4): 77; chains: 2; bounding box: 46×41×42 Å

Solvent-accessible surface area: 10373 Å² total; per-residue (Å²): 109,120,67,117,20,120,103,110,47,116,33,12,62,168,190,224,217,102,91,66,76,222,130,21,56,118,41,0,67,141,14,9,167,154,46,74,133,32,83,166,194,88,26,64,82,12,6,151,72,8,110,19,80,42,155,59,0,94,66,36,2,83,90,37,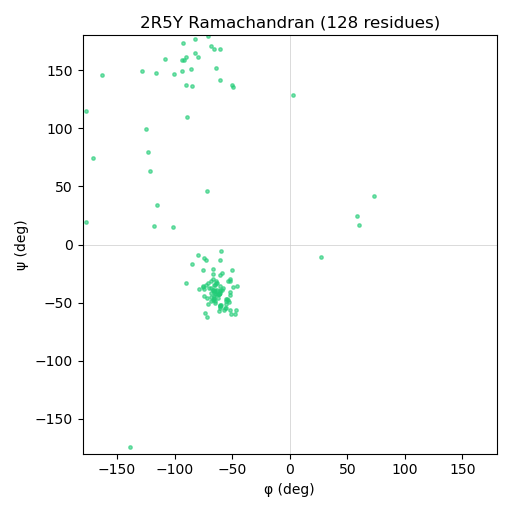33,82,128,93,132,112,66,174,88,279,226,139,70,68,170,113,1,40,100,23,0,40,119,48,0,93,82,75,20,65,92,0,108,10,66,101,142,25,43,82,81,8,8,166,99,15,65,34,69,57,43,66,0,40,96,38,0,24,68,43,34,92,158,10,27,128,67,72